Protein AF-A0A7R9MW06-F1 (afdb_monomer_lite)

InterPro domains:
  IPR013783 Immunoglobulin-like fold [G3DSA:2.60.40.10] (1-71)
  IPR036179 Immunoglobulin-like domain superfamily [SSF48726] (22-69)

pLDDT: mean 76.76, std 16.1, range [34.72, 95.44]

Sequence (91 aa):
HNRDKAKHLTHEVLADRAFFNLSVRPAILTLDPILETDGAEYRCRVDFRWGRTLTSVINLSVIVPPKKLYITDSKNQQISGLIGPVEEGSD

Radius of gyration: 23.84 Å; chains: 1; bounding box: 54×39×63 Å

Secondary structure (DSSP, 8-state):
-----------TTTGGGEEEE-SSSS-EEEESS--GGG-EEEEEEE--TTSPPEEEEEEEPPP---S---EE-TT--EE-S--PPPPTT--

Foldseek 3Di:
DDPQDPPDPVDPVQPPQWDWGPVDVPTDIGGPPDDQVVQAKDWDWDDDPPDDIDIDIDGDHDDDDDPDDFDADPVRDTDDDPDPDDDPDPD

Structure (mmCIF, N/CA/C/O backbone):
data_AF-A0A7R9MW06-F1
#
_entry.id   AF-A0A7R9MW06-F1
#
loop_
_atom_site.group_PDB
_atom_site.id
_atom_site.type_symbol
_atom_site.label_atom_id
_atom_site.label_alt_id
_atom_site.label_comp_id
_atom_site.label_asym_id
_atom_site.label_entity_id
_atom_site.label_seq_id
_atom_site.pdbx_PDB_ins_code
_atom_site.Cartn_x
_atom_site.Cartn_y
_atom_site.Cartn_z
_atom_site.occupancy
_atom_site.B_iso_or_equiv
_atom_site.auth_seq_id
_atom_site.auth_comp_id
_atom_site.auth_asym_id
_atom_site.auth_atom_id
_atom_site.pdbx_PDB_model_num
ATOM 1 N N . HIS A 1 1 ? 7.059 -11.200 -26.936 1.00 35.69 1 HIS A N 1
ATOM 2 C CA . HIS A 1 1 ? 7.575 -11.576 -25.602 1.00 35.69 1 HIS A CA 1
ATOM 3 C C . HIS A 1 1 ? 6.916 -10.653 -24.584 1.00 35.69 1 HIS A C 1
ATOM 5 O O . HIS A 1 1 ? 7.310 -9.501 -24.466 1.00 35.69 1 HIS A O 1
ATOM 11 N N . ASN A 1 2 ? 5.809 -11.108 -23.996 1.00 34.72 2 ASN A N 1
ATOM 12 C CA . ASN A 1 2 ? 4.898 -10.282 -23.209 1.00 34.72 2 ASN A CA 1
ATOM 13 C C . ASN A 1 2 ? 5.464 -10.107 -21.785 1.00 34.72 2 ASN A C 1
ATOM 15 O O . ASN A 1 2 ? 5.454 -11.055 -21.003 1.00 34.72 2 ASN A O 1
ATOM 19 N N . ARG A 1 3 ? 6.041 -8.933 -21.491 1.00 44.56 3 ARG A N 1
ATOM 20 C CA . ARG A 1 3 ? 6.678 -8.606 -20.198 1.00 44.56 3 ARG A CA 1
ATOM 21 C C . ARG A 1 3 ? 5.659 -8.125 -19.152 1.00 44.56 3 ARG A C 1
ATOM 23 O O . ARG A 1 3 ? 6.059 -7.783 -18.045 1.00 44.56 3 ARG A O 1
ATOM 30 N N . ASP A 1 4 ? 4.364 -8.143 -19.475 1.00 47.94 4 ASP A N 1
ATOM 31 C CA . ASP A 1 4 ? 3.307 -7.480 -18.696 1.00 47.94 4 ASP A CA 1
ATOM 32 C C . ASP A 1 4 ? 2.822 -8.281 -17.475 1.00 47.94 4 ASP A C 1
ATOM 34 O O . ASP A 1 4 ? 1.837 -7.920 -16.838 1.00 47.94 4 ASP A O 1
ATOM 38 N N . LYS A 1 5 ? 3.498 -9.379 -17.115 1.00 46.28 5 LYS A N 1
ATOM 39 C CA . LYS A 1 5 ? 3.163 -10.185 -15.931 1.00 46.28 5 LYS A CA 1
ATOM 40 C C . LYS A 1 5 ? 4.414 -10.517 -15.128 1.00 46.28 5 LYS A C 1
ATOM 42 O O . LYS A 1 5 ? 4.908 -11.643 -15.155 1.00 46.28 5 LYS A O 1
ATOM 47 N N . ALA A 1 6 ? 4.926 -9.540 -14.387 1.00 49.44 6 ALA A N 1
ATOM 48 C CA . ALA A 1 6 ? 5.876 -9.819 -13.316 1.00 49.44 6 ALA A CA 1
ATOM 49 C C . ALA A 1 6 ? 5.124 -10.472 -12.141 1.00 49.44 6 ALA A C 1
ATOM 51 O O . ALA A 1 6 ? 4.554 -9.792 -11.294 1.00 49.44 6 ALA A O 1
ATOM 52 N N . LYS A 1 7 ? 5.095 -11.810 -12.103 1.00 53.47 7 LYS A N 1
ATOM 53 C CA . LYS A 1 7 ? 4.649 -12.587 -10.936 1.00 53.47 7 LYS A CA 1
ATOM 54 C C . LYS A 1 7 ? 5.833 -12.802 -9.997 1.00 53.47 7 LYS A C 1
ATOM 56 O O . LYS A 1 7 ? 6.523 -13.815 -10.068 1.00 53.47 7 LYS A O 1
ATOM 61 N N . HIS A 1 8 ? 6.067 -11.837 -9.120 1.00 54.28 8 HIS A N 1
ATOM 62 C CA . HIS A 1 8 ? 6.857 -12.077 -7.915 1.00 54.28 8 HIS A CA 1
ATOM 63 C C . HIS A 1 8 ? 6.330 -11.227 -6.753 1.00 54.28 8 HIS A C 1
ATOM 65 O O . HIS A 1 8 ? 7.054 -10.449 -6.147 1.00 54.28 8 HIS A O 1
ATOM 71 N N . LEU A 1 9 ? 5.030 -11.355 -6.465 1.00 56.03 9 LEU A N 1
ATOM 72 C CA . LEU A 1 9 ? 4.487 -10.986 -5.159 1.00 56.03 9 LEU A CA 1
ATOM 73 C C . LEU A 1 9 ? 4.695 -12.188 -4.237 1.00 56.03 9 LEU A C 1
ATOM 75 O O . LEU A 1 9 ? 3.865 -13.085 -4.167 1.00 56.03 9 LEU A O 1
ATOM 79 N N . THR A 1 10 ? 5.852 -12.248 -3.587 1.00 53.81 10 THR A N 1
ATOM 80 C CA . THR A 1 10 ? 6.237 -13.341 -2.679 1.00 53.81 10 THR A CA 1
ATOM 81 C C . THR A 1 10 ? 5.652 -13.206 -1.277 1.00 53.81 10 THR A C 1
ATOM 83 O O . THR A 1 10 ? 6.169 -13.809 -0.343 1.00 53.81 10 THR A O 1
ATOM 86 N N . HIS A 1 11 ? 4.577 -12.438 -1.102 1.00 57.75 11 HIS A N 1
ATOM 87 C CA . HIS A 1 11 ? 3.924 -12.334 0.195 1.00 57.75 11 HIS A CA 1
ATOM 88 C C . HIS A 1 11 ? 2.557 -13.005 0.150 1.00 57.75 11 HIS A C 1
ATOM 90 O O . HIS A 1 11 ? 1.615 -12.485 -0.445 1.00 57.75 11 HIS A O 1
ATOM 96 N N . GLU A 1 12 ? 2.449 -14.126 0.860 1.00 61.66 12 GLU A N 1
ATOM 97 C CA . GLU A 1 12 ? 1.194 -14.817 1.191 1.00 61.66 12 GLU A CA 1
ATOM 98 C C . GLU A 1 12 ? 0.150 -13.843 1.785 1.00 61.66 12 GLU A C 1
ATOM 100 O O . GLU A 1 12 ? -1.050 -14.021 1.628 1.00 61.66 12 GLU A O 1
ATOM 105 N N . VAL A 1 13 ? 0.623 -12.739 2.380 1.00 63.62 13 VAL A N 1
ATOM 106 C CA . VAL A 1 13 ? -0.188 -11.647 2.949 1.00 63.62 13 VAL A CA 1
ATOM 107 C C . VAL A 1 13 ? -0.918 -10.810 1.891 1.00 63.62 13 VAL A C 1
ATOM 109 O O . VAL A 1 13 ? -2.015 -10.330 2.166 1.00 63.62 13 VAL A O 1
ATOM 112 N N . LEU A 1 14 ? -0.344 -10.605 0.699 1.00 73.38 14 LEU A N 1
ATOM 113 C CA . LEU A 1 14 ? -0.915 -9.730 -0.341 1.00 73.38 14 LEU A CA 1
ATOM 114 C C . LEU A 1 14 ? -1.686 -10.495 -1.432 1.00 73.38 14 LEU A C 1
ATOM 116 O O . LEU A 1 14 ? -2.397 -9.851 -2.196 1.00 73.38 14 LEU A O 1
ATOM 120 N N . ALA A 1 15 ? -1.569 -11.831 -1.457 1.00 72.19 15 ALA A N 1
ATOM 121 C CA . ALA A 1 15 ? -2.338 -12.817 -2.235 1.00 72.19 15 ALA A CA 1
ATOM 122 C C . ALA A 1 15 ? -3.128 -12.269 -3.452 1.00 72.19 15 ALA A C 1
ATOM 124 O O . ALA A 1 15 ? -2.551 -11.648 -4.344 1.00 72.19 15 ALA A O 1
ATOM 125 N N . ASP A 1 16 ? -4.440 -12.525 -3.506 1.00 83.62 16 ASP A N 1
ATOM 126 C CA . ASP A 1 16 ? -5.311 -12.237 -4.659 1.00 83.62 16 ASP A CA 1
ATOM 127 C C . ASP A 1 16 ? -5.831 -10.790 -4.706 1.00 83.62 16 ASP A C 1
ATOM 129 O O . ASP A 1 16 ? -6.542 -10.409 -5.632 1.00 83.62 16 ASP A O 1
ATOM 133 N N . ARG A 1 17 ? -5.478 -9.979 -3.707 1.00 89.38 17 ARG A N 1
ATOM 134 C CA . ARG A 1 17 ? -5.924 -8.585 -3.549 1.00 89.38 17 ARG A CA 1
ATOM 135 C C . ARG A 1 17 ? -4.925 -7.563 -4.081 1.00 89.38 17 ARG A C 1
ATOM 137 O O . ARG A 1 17 ? -5.226 -6.374 -4.115 1.00 89.38 17 ARG A O 1
ATOM 144 N N . ALA A 1 18 ? -3.730 -8.003 -4.471 1.00 88.56 18 ALA A N 1
ATOM 145 C CA . ALA A 1 18 ? -2.683 -7.141 -4.992 1.00 88.56 18 ALA A CA 1
ATOM 146 C C . ALA A 1 18 ? -2.529 -7.280 -6.510 1.00 88.56 18 ALA A C 1
ATOM 148 O O . ALA A 1 18 ? -2.226 -8.352 -7.038 1.00 88.56 18 ALA A O 1
ATOM 149 N N . PHE A 1 19 ? -2.653 -6.159 -7.215 1.00 86.94 19 PHE A N 1
ATOM 150 C CA . PHE A 1 19 ? -2.543 -6.081 -8.668 1.00 86.94 19 PHE A CA 1
ATOM 151 C C . PHE A 1 19 ? -1.427 -5.121 -9.056 1.00 86.94 19 PHE A C 1
ATOM 153 O O . PHE A 1 19 ? -1.413 -3.966 -8.633 1.00 86.94 19 PHE A O 1
ATOM 160 N N . PHE A 1 20 ? -0.489 -5.585 -9.882 1.00 85.06 20 PHE A N 1
ATOM 161 C CA . PHE A 1 20 ? 0.620 -4.762 -10.356 1.00 85.06 20 PHE A CA 1
ATOM 162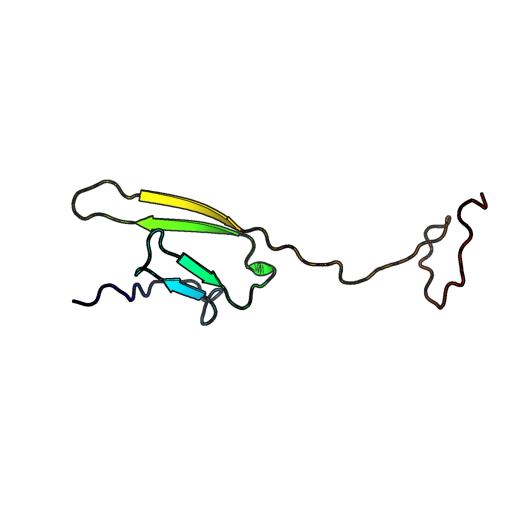 C C . PHE A 1 20 ? 0.482 -4.468 -11.850 1.00 85.06 20 PHE A C 1
ATOM 164 O O . PHE A 1 20 ? 0.515 -5.380 -12.676 1.00 85.06 20 PHE A O 1
ATOM 171 N N . ASN A 1 21 ? 0.330 -3.189 -12.196 1.00 85.62 21 ASN A N 1
ATOM 172 C CA . ASN A 1 21 ? 0.208 -2.713 -13.568 1.00 85.62 21 ASN A CA 1
ATOM 173 C C . ASN A 1 21 ? 1.531 -2.094 -14.041 1.00 85.62 21 ASN A C 1
ATOM 175 O O . AS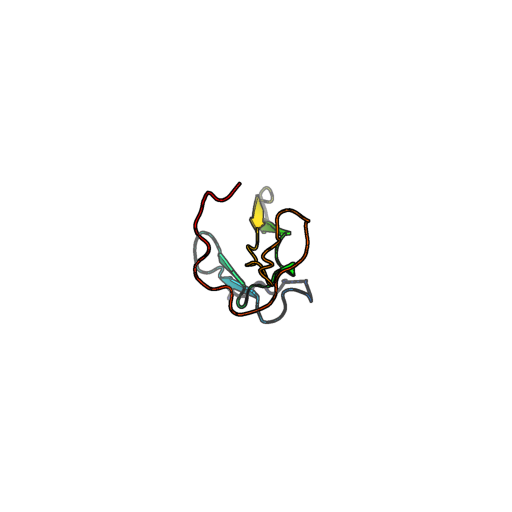N A 1 21 ? 1.916 -0.999 -13.626 1.00 85.62 21 ASN A O 1
ATOM 179 N N . LEU A 1 22 ? 2.205 -2.811 -14.942 1.00 83.69 22 LEU A N 1
ATOM 180 C CA . LEU A 1 22 ? 3.461 -2.406 -15.580 1.00 83.69 22 LEU A CA 1
ATOM 181 C C . LEU A 1 22 ? 3.268 -1.660 -16.908 1.00 83.69 22 LEU A C 1
ATOM 183 O O . LEU A 1 22 ? 4.234 -1.119 -17.447 1.00 83.69 22 LEU A O 1
ATOM 187 N N . SER A 1 23 ? 2.049 -1.636 -17.450 1.00 85.38 23 SER A N 1
ATOM 188 C CA . SER A 1 23 ? 1.743 -1.021 -18.748 1.00 85.38 23 SER A CA 1
ATOM 189 C C . SER A 1 23 ? 1.659 0.509 -18.676 1.00 85.38 23 SER A C 1
ATOM 191 O O . SER A 1 23 ? 1.640 1.176 -19.708 1.00 85.38 23 SER A O 1
ATOM 193 N N . VAL A 1 24 ? 1.633 1.072 -17.466 1.00 83.19 24 VAL A N 1
ATOM 194 C CA . VAL A 1 24 ? 1.570 2.513 -17.189 1.00 83.19 24 VAL A CA 1
ATOM 195 C C . VAL A 1 24 ? 2.883 3.024 -16.586 1.00 83.19 24 VAL A C 1
ATOM 197 O O . VAL A 1 24 ? 3.658 2.263 -16.006 1.00 83.19 24 VAL A O 1
ATOM 200 N N . ARG A 1 25 ? 3.165 4.326 -16.750 1.00 82.94 25 ARG A N 1
ATOM 201 C CA . ARG A 1 25 ? 4.326 5.002 -16.147 1.00 82.94 25 ARG A CA 1
ATOM 202 C C . ARG A 1 25 ? 3.851 6.181 -15.284 1.00 82.94 25 ARG A C 1
ATOM 204 O O . ARG A 1 25 ? 3.264 7.101 -15.851 1.00 82.94 25 ARG A O 1
ATOM 211 N N . PRO A 1 26 ? 4.130 6.189 -13.966 1.00 83.50 26 PRO A N 1
ATOM 212 C CA . PRO A 1 26 ? 4.845 5.152 -13.207 1.00 83.50 26 PRO A CA 1
ATOM 213 C C . PRO A 1 26 ? 4.047 3.839 -13.115 1.00 83.50 26 PRO A C 1
ATOM 215 O O . PRO A 1 26 ? 2.834 3.847 -13.294 1.00 83.50 26 PRO A O 1
ATOM 218 N N . ALA A 1 27 ? 4.730 2.719 -12.853 1.00 84.69 27 ALA A N 1
ATOM 219 C CA . ALA A 1 27 ? 4.062 1.444 -12.581 1.00 84.69 27 ALA A CA 1
ATOM 220 C C . ALA A 1 27 ? 3.224 1.548 -11.296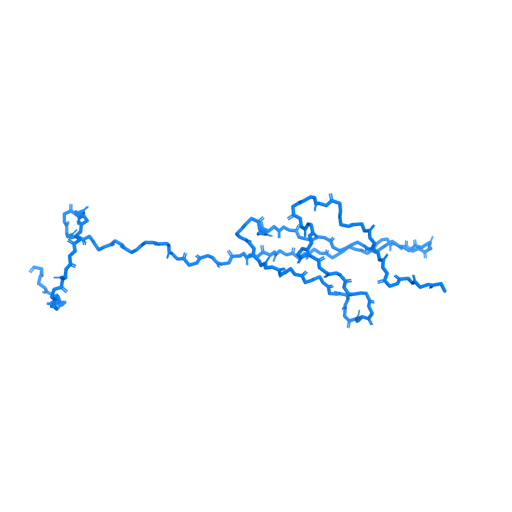 1.00 84.69 27 ALA A C 1
ATOM 222 O O . ALA A 1 27 ? 3.633 2.226 -10.351 1.00 84.69 27 ALA A O 1
ATOM 223 N N . ILE A 1 28 ? 2.073 0.875 -11.262 1.00 87.00 28 ILE A N 1
ATOM 224 C CA . ILE A 1 28 ? 1.087 1.016 -10.181 1.00 87.00 28 ILE A CA 1
ATOM 225 C C . ILE A 1 28 ? 0.897 -0.318 -9.461 1.00 87.00 28 ILE A C 1
ATOM 227 O O . ILE A 1 28 ? 0.667 -1.340 -10.105 1.00 87.00 28 ILE A O 1
ATOM 231 N N . LEU A 1 29 ? 0.955 -0.289 -8.127 1.00 88.56 29 LEU A N 1
ATOM 232 C CA . LEU A 1 29 ? 0.491 -1.363 -7.250 1.00 88.56 29 LEU A CA 1
ATOM 233 C C . LEU A 1 29 ? -0.863 -0.962 -6.660 1.00 88.56 29 LEU A C 1
ATOM 235 O O . LEU A 1 29 ? -0.963 0.067 -5.995 1.00 88.56 29 LEU A O 1
ATOM 239 N N . THR A 1 30 ? -1.881 -1.779 -6.891 1.00 90.00 30 THR A N 1
ATOM 240 C CA . THR A 1 30 ? -3.225 -1.612 -6.333 1.00 90.00 30 THR A CA 1
ATOM 241 C C . THR A 1 30 ? -3.484 -2.717 -5.317 1.00 90.00 30 THR A C 1
ATOM 243 O O . THR A 1 30 ? -3.238 -3.882 -5.620 1.00 90.00 30 THR A O 1
ATOM 246 N N . LEU A 1 31 ? -3.978 -2.346 -4.133 1.00 91.44 31 LEU A N 1
ATOM 247 C CA . LEU A 1 31 ? -4.448 -3.264 -3.095 1.00 91.44 31 LEU A CA 1
ATOM 248 C C . LEU A 1 31 ? -5.958 -3.082 -2.932 1.00 91.44 31 LEU A C 1
ATOM 250 O O . LEU A 1 31 ? -6.396 -1.981 -2.600 1.00 91.44 31 LEU A O 1
ATOM 254 N N . ASP A 1 32 ? -6.734 -4.133 -3.177 1.00 90.81 32 ASP A N 1
ATOM 255 C CA . ASP A 1 32 ? -8.191 -4.108 -3.043 1.00 90.81 32 ASP A CA 1
ATOM 256 C C . ASP A 1 32 ? -8.736 -5.482 -2.598 1.00 90.81 32 ASP A C 1
ATOM 258 O O . ASP A 1 32 ? -8.600 -6.456 -3.346 1.00 90.81 32 ASP A O 1
ATOM 262 N N . PRO A 1 33 ? -9.328 -5.603 -1.391 1.00 92.06 33 PRO A N 1
ATOM 263 C CA . PRO A 1 33 ? -9.510 -4.552 -0.383 1.00 92.06 33 PRO A CA 1
ATOM 264 C C . PRO A 1 33 ? -8.225 -4.230 0.404 1.00 92.06 33 PRO A C 1
ATOM 266 O O . PRO A 1 33 ? -7.321 -5.064 0.536 1.00 92.06 33 PRO A O 1
ATOM 269 N N . ILE A 1 34 ? -8.184 -3.022 0.982 1.00 91.62 34 ILE A N 1
ATOM 270 C CA . ILE A 1 34 ? -7.158 -2.596 1.947 1.00 91.62 34 ILE A CA 1
ATOM 271 C C . ILE A 1 34 ? -7.489 -3.103 3.361 1.00 91.62 34 ILE A C 1
ATOM 273 O O . ILE A 1 34 ? -8.638 -3.047 3.802 1.00 91.62 34 ILE A O 1
ATOM 277 N N . LEU A 1 35 ? -6.476 -3.579 4.083 1.00 91.75 35 LEU A N 1
ATOM 278 C CA . LEU A 1 35 ? -6.552 -4.082 5.455 1.00 91.75 35 LEU A CA 1
ATOM 279 C C . LEU A 1 35 ? -5.667 -3.246 6.388 1.00 91.75 35 LEU A C 1
ATOM 281 O O . LEU A 1 35 ? -4.642 -2.716 5.976 1.00 91.75 35 LEU A O 1
ATOM 285 N N . GLU A 1 36 ? -6.015 -3.184 7.677 1.00 91.62 36 GLU A N 1
ATOM 286 C CA . GLU A 1 36 ? -5.202 -2.516 8.715 1.00 91.62 36 GLU A CA 1
ATOM 287 C C . GLU A 1 36 ? -3.749 -3.029 8.735 1.00 91.62 36 GLU A C 1
ATOM 289 O O . GLU A 1 36 ? -2.807 -2.257 8.896 1.00 91.62 36 GLU A O 1
ATOM 294 N N . THR A 1 37 ? -3.562 -4.326 8.479 1.00 90.44 37 THR A N 1
ATOM 295 C CA . THR A 1 37 ? -2.254 -4.995 8.429 1.00 90.44 37 THR A CA 1
ATOM 296 C C . THR A 1 37 ? -1.402 -4.630 7.212 1.00 90.44 37 THR A C 1
ATOM 298 O O . THR A 1 37 ? -0.256 -5.062 7.134 1.00 90.44 37 THR A O 1
ATOM 301 N N . ASP A 1 38 ? -1.936 -3.869 6.255 1.00 91.44 38 ASP A N 1
ATOM 302 C CA . ASP A 1 38 ? -1.190 -3.446 5.062 1.00 91.44 38 ASP A CA 1
ATOM 303 C C . ASP A 1 38 ? -0.294 -2.244 5.312 1.00 91.44 38 ASP A C 1
ATOM 305 O O . ASP A 1 38 ? 0.532 -1.922 4.453 1.00 91.44 38 ASP A O 1
ATOM 309 N N . GLY A 1 39 ? -0.474 -1.580 6.459 1.00 93.50 39 GLY A N 1
ATOM 310 C CA . GLY A 1 39 ? 0.336 -0.450 6.877 1.00 93.50 39 GLY A CA 1
ATOM 311 C C . GLY A 1 39 ? 1.798 -0.858 7.018 1.00 93.50 39 GLY A C 1
ATOM 312 O O . GLY A 1 39 ? 2.171 -1.533 7.977 1.00 93.50 39 GLY A O 1
ATOM 313 N N . ALA A 1 40 ? 2.618 -0.483 6.040 1.00 91.94 40 ALA A N 1
ATOM 314 C CA . ALA A 1 40 ? 3.999 -0.928 5.925 1.00 91.94 40 ALA A CA 1
ATOM 315 C C . ALA A 1 40 ? 4.797 -0.065 4.940 1.00 91.94 40 ALA A C 1
ATOM 317 O O . ALA A 1 40 ? 4.266 0.764 4.197 1.00 91.94 40 ALA A O 1
ATOM 318 N N . GLU A 1 41 ? 6.102 -0.310 4.897 1.00 93.88 41 GLU A N 1
ATOM 319 C CA . GLU A 1 41 ? 6.992 0.243 3.886 1.00 93.88 41 GLU A CA 1
ATOM 320 C C . GLU A 1 41 ? 7.057 -0.681 2.656 1.00 93.88 41 GLU A C 1
ATOM 322 O O . GLU A 1 41 ? 7.457 -1.841 2.736 1.00 93.88 41 GLU A O 1
ATOM 327 N N . TYR A 1 42 ? 6.702 -0.143 1.493 1.00 90.31 42 TYR A N 1
ATOM 328 C CA . TYR A 1 42 ? 6.722 -0.820 0.203 1.00 90.31 42 TYR A CA 1
ATOM 329 C C . TYR A 1 42 ? 7.948 -0.394 -0.598 1.00 90.31 42 TYR A C 1
ATOM 331 O O . TYR A 1 42 ? 8.262 0.792 -0.710 1.00 90.31 42 TYR A O 1
ATOM 339 N N . ARG A 1 43 ? 8.634 -1.366 -1.210 1.00 89.12 43 ARG A N 1
ATOM 340 C CA . ARG A 1 43 ? 9.820 -1.120 -2.038 1.00 89.12 43 ARG A CA 1
ATOM 341 C C . ARG A 1 43 ? 9.590 -1.599 -3.463 1.00 89.12 43 ARG A C 1
ATOM 343 O O . ARG A 1 43 ? 9.420 -2.789 -3.705 1.00 89.12 43 ARG A O 1
ATOM 350 N N . CYS A 1 44 ? 9.635 -0.672 -4.413 1.00 86.56 44 CYS A N 1
ATOM 351 C CA . CYS A 1 44 ? 9.675 -0.989 -5.835 1.00 86.56 44 CYS A CA 1
ATOM 352 C C . CYS A 1 44 ? 11.137 -1.075 -6.278 1.00 86.56 44 CYS A C 1
ATOM 354 O O . CYS A 1 44 ? 11.893 -0.118 -6.104 1.00 86.56 44 CYS A O 1
ATOM 356 N N . ARG A 1 45 ? 11.538 -2.224 -6.826 1.00 88.38 45 ARG A N 1
ATOM 357 C CA . ARG A 1 45 ? 12.901 -2.497 -7.290 1.00 88.38 45 ARG A CA 1
ATOM 358 C C . ARG A 1 45 ? 12.891 -2.767 -8.791 1.00 88.38 45 ARG A C 1
ATOM 360 O O . ARG A 1 45 ? 12.150 -3.627 -9.258 1.00 88.38 45 ARG A O 1
ATOM 367 N N . VAL A 1 46 ? 13.746 -2.065 -9.530 1.00 85.69 46 VAL A N 1
ATOM 368 C CA . VAL A 1 46 ? 13.949 -2.267 -10.970 1.00 85.69 46 VAL A CA 1
ATOM 369 C C . VAL A 1 46 ? 15.412 -2.597 -11.227 1.00 85.69 46 VAL A C 1
ATOM 371 O O . VAL A 1 46 ? 16.293 -1.762 -11.015 1.00 85.69 46 VAL A O 1
ATOM 374 N N . ASP A 1 47 ? 15.664 -3.813 -11.704 1.00 87.31 47 ASP A N 1
ATOM 375 C CA . ASP A 1 47 ? 16.997 -4.291 -12.064 1.00 87.31 47 ASP A CA 1
ATOM 376 C C . ASP A 1 47 ? 17.238 -4.153 -13.575 1.00 87.31 47 ASP A C 1
ATOM 378 O O . ASP A 1 47 ? 16.424 -4.571 -14.402 1.00 87.31 47 ASP A O 1
ATOM 382 N N . PHE A 1 48 ? 18.382 -3.572 -13.943 1.00 85.12 48 PHE A N 1
ATOM 383 C CA . PHE A 1 48 ? 18.799 -3.386 -15.332 1.00 85.12 48 PHE A CA 1
ATOM 384 C C . PHE A 1 48 ? 19.949 -4.332 -15.663 1.00 85.12 48 PHE A C 1
ATOM 386 O O . PHE A 1 48 ? 20.849 -4.533 -14.855 1.00 85.12 48 PHE A O 1
ATOM 393 N N . ARG A 1 49 ? 19.966 -4.874 -16.888 1.00 89.38 49 ARG A N 1
ATOM 394 C CA . ARG A 1 49 ? 21.054 -5.758 -17.344 1.00 89.38 49 ARG A CA 1
ATOM 395 C C . ARG A 1 49 ? 22.418 -5.056 -17.336 1.00 89.38 49 ARG A C 1
ATOM 397 O O . ARG A 1 49 ? 23.419 -5.675 -17.002 1.00 89.38 49 ARG A O 1
ATOM 404 N N . TRP A 1 50 ? 22.437 -3.779 -17.717 1.00 90.38 50 TRP A N 1
ATOM 405 C CA . TRP A 1 50 ? 23.636 -2.941 -17.792 1.00 90.38 50 TRP A CA 1
ATOM 406 C C . TRP A 1 50 ? 23.346 -1.567 -17.184 1.00 90.38 50 TRP A C 1
ATOM 408 O O . TRP A 1 50 ? 23.263 -0.561 -17.882 1.00 90.38 50 TRP A O 1
ATOM 418 N N . GLY A 1 51 ? 23.103 -1.532 -15.878 1.00 91.44 51 GLY A N 1
ATOM 419 C CA . GLY A 1 51 ? 22.827 -0.297 -15.153 1.00 91.44 51 GLY A CA 1
ATOM 420 C C . GLY A 1 51 ? 22.637 -0.551 -13.666 1.00 91.44 51 GLY A C 1
ATOM 421 O O . GLY A 1 51 ? 22.511 -1.695 -13.234 1.00 91.44 51 GLY A O 1
ATOM 422 N N . ARG A 1 52 ? 22.615 0.526 -12.877 1.00 92.62 52 ARG A N 1
ATOM 423 C CA . ARG A 1 52 ? 22.323 0.426 -11.443 1.00 92.62 52 ARG A CA 1
ATOM 424 C C . ARG A 1 52 ? 20.869 0.013 -11.215 1.00 92.62 52 ARG A C 1
ATOM 426 O O . ARG A 1 52 ? 19.982 0.485 -11.926 1.00 92.62 52 ARG A O 1
ATOM 433 N N . THR A 1 53 ? 20.626 -0.792 -10.186 1.00 92.25 53 THR A N 1
ATOM 434 C CA . THR A 1 53 ? 19.277 -1.026 -9.661 1.00 92.25 53 THR A CA 1
ATOM 435 C C . THR A 1 53 ? 18.672 0.298 -9.205 1.00 92.25 53 THR A C 1
ATOM 437 O O . THR A 1 53 ? 19.330 1.093 -8.528 1.00 92.25 53 THR A O 1
ATOM 440 N N . LEU A 1 54 ? 17.417 0.538 -9.573 1.00 90.00 54 LEU A N 1
ATOM 441 C CA . LEU A 1 54 ? 16.636 1.651 -9.047 1.00 90.00 54 LEU A CA 1
ATOM 442 C C . LEU A 1 54 ? 15.686 1.125 -7.976 1.00 90.00 54 LEU A C 1
ATOM 444 O O . LEU A 1 54 ? 14.992 0.133 -8.197 1.00 90.00 54 LEU A O 1
ATOM 448 N N . THR A 1 55 ? 15.654 1.810 -6.836 1.00 90.94 55 THR A N 1
ATOM 449 C CA . THR A 1 55 ? 14.781 1.474 -5.711 1.00 90.94 55 THR A CA 1
ATOM 450 C C . THR A 1 55 ? 13.956 2.694 -5.338 1.00 90.94 55 THR A C 1
ATOM 452 O O . THR A 1 55 ? 14.503 3.773 -5.118 1.00 90.94 55 THR A O 1
ATOM 455 N N . SER A 1 56 ? 12.646 2.513 -5.234 1.00 89.06 56 SER A N 1
ATOM 456 C CA . SER A 1 56 ? 11.715 3.509 -4.710 1.00 89.06 56 SER A CA 1
ATOM 457 C C . SER A 1 56 ? 11.054 2.955 -3.459 1.00 89.06 56 SER A C 1
ATOM 459 O O . SER A 1 56 ? 10.656 1.792 -3.439 1.00 89.06 56 SER A O 1
ATOM 461 N N . VAL A 1 57 ? 10.963 3.779 -2.421 1.00 92.19 57 VAL A N 1
ATOM 462 C CA . VAL A 1 57 ? 10.407 3.406 -1.118 1.00 92.19 57 VAL A CA 1
ATOM 463 C C . VAL A 1 57 ? 9.162 4.248 -0.872 1.00 92.19 57 VAL A C 1
ATOM 465 O O . VAL A 1 57 ? 9.206 5.465 -1.039 1.00 92.19 57 VAL A O 1
ATOM 468 N N . ILE A 1 58 ? 8.059 3.599 -0.515 1.00 91.31 58 ILE A N 1
ATOM 469 C CA . ILE A 1 58 ? 6.757 4.214 -0.272 1.00 91.31 58 ILE A CA 1
ATOM 470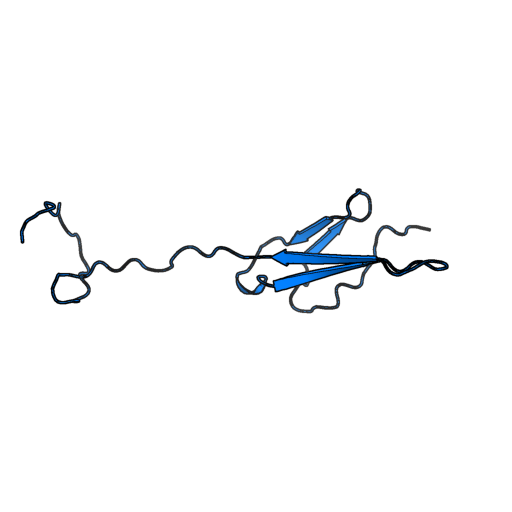 C C . ILE A 1 58 ? 6.282 3.755 1.102 1.00 91.31 58 ILE A C 1
ATOM 472 O O . ILE A 1 58 ? 6.293 2.562 1.379 1.00 91.31 58 ILE A O 1
ATOM 476 N N . ASN A 1 59 ? 5.857 4.678 1.960 1.00 95.44 59 ASN A N 1
ATOM 477 C CA . ASN A 1 59 ? 5.277 4.334 3.255 1.00 95.44 59 ASN A CA 1
ATOM 478 C C . ASN A 1 59 ? 3.747 4.393 3.157 1.00 95.44 59 ASN A C 1
ATOM 480 O O . ASN A 1 59 ? 3.199 5.443 2.818 1.00 95.44 59 ASN A O 1
ATOM 484 N N . LEU A 1 60 ? 3.077 3.265 3.394 1.00 93.69 60 LEU A N 1
ATOM 485 C CA . LEU A 1 60 ? 1.624 3.156 3.368 1.00 93.69 60 LEU A CA 1
ATOM 486 C C . LEU A 1 60 ? 1.089 3.217 4.798 1.00 93.69 60 LEU A C 1
ATOM 488 O O . LEU A 1 60 ? 1.321 2.305 5.586 1.00 93.69 60 LEU A O 1
ATOM 492 N N . SER A 1 61 ? 0.326 4.263 5.108 1.00 95.06 61 SER A N 1
ATOM 493 C CA . SER A 1 61 ? -0.403 4.386 6.372 1.00 95.06 61 SER A CA 1
ATOM 494 C C . SER A 1 61 ? -1.880 4.079 6.148 1.00 95.06 61 SER A C 1
ATOM 496 O O . SER A 1 61 ? -2.530 4.740 5.338 1.00 95.06 61 SER A O 1
ATOM 498 N N . VAL A 1 62 ? -2.421 3.104 6.881 1.00 94.50 62 VAL A N 1
ATOM 499 C CA . VAL A 1 62 ? -3.846 2.751 6.827 1.00 94.50 62 VAL A CA 1
ATOM 500 C C . VAL A 1 62 ? -4.573 3.431 7.981 1.00 94.50 62 VAL A C 1
ATOM 502 O O . VAL A 1 62 ? -4.247 3.218 9.146 1.00 94.50 62 VAL A O 1
ATOM 505 N N . ILE A 1 63 ? -5.554 4.272 7.658 1.00 93.12 63 ILE A N 1
ATOM 506 C CA . ILE A 1 63 ? -6.362 4.980 8.653 1.00 93.12 63 ILE A CA 1
ATOM 507 C C . ILE A 1 63 ? -7.570 4.109 8.996 1.00 93.12 63 ILE A C 1
ATOM 509 O O . ILE A 1 63 ? -8.412 3.847 8.138 1.00 93.12 63 ILE A O 1
ATOM 513 N N . VAL A 1 64 ? -7.661 3.683 10.257 1.00 90.81 64 VAL A N 1
ATOM 514 C CA . VAL A 1 64 ? -8.776 2.875 10.765 1.00 90.81 64 VAL A CA 1
ATOM 515 C C . VAL A 1 64 ? -9.676 3.745 11.648 1.00 90.81 64 VAL A C 1
ATOM 517 O O . VAL A 1 64 ? -9.194 4.301 12.637 1.00 90.81 64 VAL A O 1
ATOM 520 N N . PRO A 1 65 ? -10.976 3.878 11.328 1.00 88.06 65 PRO A N 1
ATOM 521 C CA . PRO A 1 65 ? -11.912 4.613 12.170 1.00 88.06 65 PRO A CA 1
ATOM 522 C C . PRO A 1 65 ? -12.051 4.003 13.579 1.00 88.06 65 PRO A C 1
ATOM 524 O O . PRO A 1 65 ? -11.938 2.782 13.739 1.00 88.06 65 PRO A O 1
ATOM 527 N N . PRO A 1 66 ? -12.354 4.812 14.612 1.00 83.88 66 PRO A N 1
ATOM 528 C CA . PRO A 1 66 ? -12.591 4.313 15.963 1.00 83.88 66 PRO A CA 1
ATOM 529 C C . PRO A 1 66 ? -13.742 3.300 16.006 1.00 83.88 66 PRO A C 1
ATOM 531 O O . PRO A 1 66 ? -14.827 3.554 15.489 1.00 83.88 66 PRO A O 1
ATOM 534 N N . LYS A 1 67 ? -13.526 2.153 16.665 1.00 78.69 67 LYS A N 1
ATOM 535 C CA . LYS A 1 67 ? -14.522 1.066 16.723 1.00 78.69 67 LYS A CA 1
ATOM 536 C C . LYS A 1 67 ? -15.646 1.316 17.735 1.00 78.69 67 LYS A C 1
ATOM 538 O O . LYS A 1 67 ? -16.726 0.756 17.577 1.00 78.69 67 LYS A O 1
ATOM 543 N N . LYS A 1 68 ? -15.394 2.087 18.801 1.00 75.06 68 LYS A N 1
ATOM 544 C CA . LYS A 1 68 ? -16.356 2.344 19.886 1.00 75.06 68 LYS A CA 1
ATOM 545 C C . LYS A 1 68 ? -16.150 3.743 20.460 1.00 75.06 68 LYS A C 1
ATOM 547 O O . LYS A 1 68 ? -15.018 4.120 20.750 1.00 75.06 68 LYS A O 1
ATOM 552 N N . LEU A 1 69 ? -17.246 4.479 20.623 1.00 69.12 69 LEU A N 1
ATOM 553 C CA . LEU A 1 69 ? -17.289 5.756 21.329 1.00 69.12 69 LEU A CA 1
ATOM 554 C C . LEU A 1 69 ? -17.774 5.494 22.756 1.00 69.12 69 LEU A C 1
ATOM 556 O O . LEU A 1 69 ? -18.780 4.810 22.947 1.00 69.12 69 LEU A O 1
ATOM 560 N N . TYR A 1 70 ? -17.061 6.029 23.742 1.00 70.56 70 TYR A N 1
ATOM 561 C CA . TYR A 1 70 ? -17.449 5.968 25.146 1.00 70.56 70 TYR A CA 1
ATOM 562 C C . TYR A 1 70 ? -17.555 7.393 25.673 1.00 70.56 70 TYR A C 1
ATOM 564 O O . TYR A 1 70 ? -16.595 8.153 25.577 1.00 70.56 70 TYR A O 1
ATOM 572 N N . ILE A 1 71 ? -18.722 7.750 26.202 1.00 71.25 71 ILE A N 1
ATOM 573 C CA . ILE A 1 71 ? -18.919 9.015 26.909 1.00 71.25 71 ILE A CA 1
ATOM 574 C C . ILE A 1 71 ? -18.620 8.745 28.381 1.00 71.25 71 ILE A C 1
ATOM 576 O O . ILE A 1 71 ? -19.136 7.780 28.948 1.00 71.25 71 ILE A O 1
ATOM 580 N N . THR A 1 72 ? -17.766 9.564 28.985 1.00 75.31 72 THR A N 1
ATOM 581 C CA . THR A 1 72 ? -17.401 9.467 30.402 1.00 75.31 72 THR A CA 1
ATOM 582 C C . THR A 1 72 ? -17.868 10.703 31.159 1.00 75.31 72 THR A C 1
ATOM 584 O O . THR A 1 72 ? -17.684 11.814 30.673 1.00 75.31 72 THR A O 1
ATOM 587 N N . ASP A 1 73 ? -18.442 10.509 32.348 1.00 71.19 73 ASP A N 1
ATOM 588 C CA . ASP A 1 73 ? -18.747 11.594 33.299 1.00 71.19 73 ASP A CA 1
ATOM 589 C C . ASP A 1 73 ? -17.451 12.145 33.943 1.00 71.19 73 ASP A C 1
ATOM 591 O O . ASP A 1 73 ? -16.401 11.504 33.886 1.00 71.19 73 ASP A O 1
ATOM 595 N N . SER A 1 74 ? -17.539 13.279 34.638 1.00 75.62 74 SER A N 1
ATOM 596 C CA . SER A 1 74 ? -16.538 13.903 35.525 1.00 75.62 74 SER A CA 1
ATOM 597 C C . SER A 1 74 ? -15.833 12.934 36.492 1.00 75.62 74 SER A C 1
ATOM 599 O O . SER A 1 74 ? -14.704 13.172 36.919 1.00 75.62 74 SER A O 1
ATOM 601 N N . LYS A 1 75 ? -16.471 11.803 36.819 1.00 77.06 75 LYS A N 1
ATOM 602 C CA . LYS A 1 75 ? -15.931 10.723 37.666 1.00 77.06 75 LYS A CA 1
ATOM 603 C C . LYS A 1 75 ? -15.286 9.577 36.876 1.00 77.06 75 LYS A C 1
ATOM 605 O O . LYS A 1 75 ? -15.040 8.511 37.438 1.00 77.06 75 LYS A O 1
ATOM 610 N N . ASN A 1 76 ? -15.036 9.775 35.582 1.00 66.69 76 ASN A N 1
ATOM 611 C CA . ASN A 1 76 ? -14.453 8.802 34.657 1.00 66.69 76 ASN A CA 1
ATOM 612 C C . ASN A 1 76 ? -15.282 7.507 34.497 1.00 66.69 76 ASN A C 1
ATOM 614 O O . ASN A 1 76 ? -14.754 6.451 34.150 1.00 66.69 76 ASN A O 1
ATOM 618 N N . GLN A 1 77 ? -16.589 7.575 34.773 1.00 72.81 77 GLN A N 1
ATOM 619 C CA . GLN A 1 77 ? -17.511 6.447 34.631 1.00 72.81 77 GLN A CA 1
ATOM 620 C C . GLN A 1 77 ? -18.111 6.438 33.227 1.00 72.81 77 GLN A C 1
ATOM 622 O O . GLN A 1 77 ? -18.607 7.462 32.760 1.00 72.81 77 GLN A O 1
ATOM 627 N N . GLN A 1 78 ? -18.067 5.283 32.558 1.00 63.84 78 GLN A N 1
ATOM 628 C CA . GLN A 1 78 ? -18.641 5.109 31.227 1.00 63.84 78 GLN A CA 1
ATOM 629 C C . GLN A 1 78 ? -20.170 5.189 31.302 1.00 63.84 78 GLN A C 1
ATOM 631 O O . GLN A 1 78 ? -20.819 4.330 31.899 1.00 63.84 78 GLN A O 1
ATOM 636 N N . ILE A 1 79 ? -20.743 6.202 30.662 1.00 67.19 79 ILE A N 1
ATOM 637 C CA . ILE A 1 79 ? -22.185 6.396 30.566 1.00 67.19 79 ILE A CA 1
ATOM 638 C C . ILE A 1 79 ? -22.672 5.642 29.323 1.00 67.19 79 ILE A C 1
ATOM 640 O O . ILE A 1 79 ? -22.224 5.908 28.207 1.00 67.19 79 ILE A O 1
ATOM 644 N N . SER A 1 80 ? -23.577 4.678 29.495 1.00 61.97 80 SER A N 1
ATOM 645 C CA . SER A 1 80 ? -24.236 3.976 28.385 1.00 61.97 80 SER A CA 1
ATOM 646 C C . SER A 1 80 ? -25.753 4.140 28.479 1.00 61.97 80 SER A C 1
ATOM 648 O O . SER A 1 80 ? -26.348 3.695 29.459 1.00 61.97 80 SER A O 1
ATOM 650 N N . GLY A 1 81 ? -26.385 4.751 27.473 1.00 63.34 81 GLY A N 1
ATOM 651 C CA . GLY A 1 81 ? -27.837 4.969 27.418 1.00 63.34 81 GLY A CA 1
ATOM 652 C C . GLY A 1 81 ? -28.226 6.145 26.515 1.00 63.34 81 GLY A C 1
ATOM 653 O O . GLY A 1 81 ? -27.351 6.812 25.967 1.00 63.34 81 GLY A O 1
ATOM 654 N N . LEU A 1 82 ? -29.532 6.401 26.350 1.00 50.03 82 LEU A N 1
ATOM 655 C CA . LEU A 1 82 ? -30.043 7.614 25.699 1.00 50.03 82 LEU A CA 1
ATOM 656 C C . LEU A 1 82 ? -29.733 8.811 26.610 1.00 50.03 82 LEU A C 1
ATOM 658 O O . LEU A 1 82 ? -30.487 9.118 27.530 1.00 50.03 82 LEU A O 1
ATOM 662 N N . ILE A 1 83 ? -28.583 9.439 26.388 1.00 57.69 83 ILE A N 1
ATOM 663 C CA . ILE A 1 83 ? -28.196 10.670 27.069 1.00 57.69 83 ILE A CA 1
ATOM 664 C C . ILE A 1 83 ? -29.002 11.777 26.383 1.00 57.69 83 ILE A C 1
ATOM 666 O O . ILE A 1 83 ? -28.777 12.082 25.212 1.00 57.69 83 ILE A O 1
ATOM 670 N N . GLY A 1 84 ? -30.023 12.291 27.073 1.00 60.00 84 GLY A N 1
ATOM 671 C CA . GLY A 1 84 ? -30.755 13.484 26.637 1.00 60.00 84 GLY A CA 1
ATOM 672 C C . GLY A 1 84 ? -29.808 14.683 26.467 1.00 60.00 84 GLY A C 1
ATOM 673 O O . GLY A 1 84 ? -28.640 14.577 26.836 1.00 60.00 84 GLY A O 1
ATOM 674 N N . PRO A 1 85 ? -30.270 15.810 25.897 1.00 61.03 85 PRO A N 1
ATOM 675 C CA . PRO A 1 85 ? -29.403 16.953 25.621 1.00 61.03 85 PRO A CA 1
ATOM 676 C C . PRO A 1 85 ? -28.626 17.358 26.878 1.00 61.03 85 PRO A C 1
ATOM 678 O O . PRO A 1 85 ? -29.223 17.704 27.895 1.00 61.03 85 PRO A O 1
ATOM 681 N N . VAL A 1 86 ? -27.299 17.246 26.810 1.00 59.72 86 VAL A N 1
ATOM 682 C CA . VAL A 1 86 ? -26.399 17.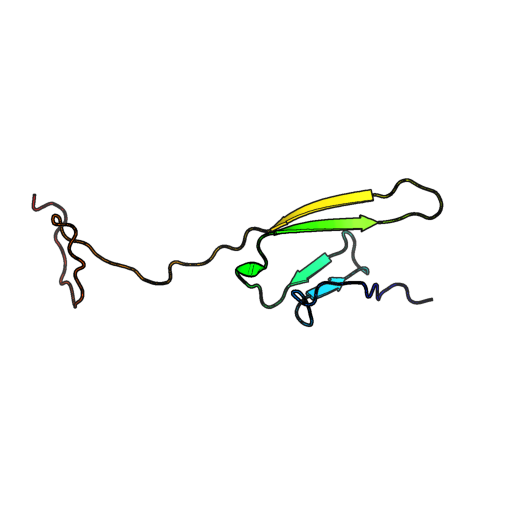698 27.872 1.00 59.72 86 VAL A CA 1
ATOM 683 C C . VAL A 1 86 ? -26.155 19.174 27.618 1.00 59.72 86 VAL A C 1
ATOM 685 O O . VAL A 1 86 ? -25.650 19.534 26.554 1.00 59.72 86 VAL A O 1
ATOM 688 N N . GLU A 1 87 ? -26.554 20.026 28.557 1.00 58.19 87 GLU A N 1
ATOM 689 C CA . GLU A 1 87 ? -26.195 21.439 28.496 1.00 58.19 87 GLU A CA 1
ATOM 690 C C . GLU A 1 87 ? -24.707 21.589 28.821 1.00 58.19 87 GLU A C 1
ATOM 692 O O . GLU A 1 87 ? -24.216 21.114 29.844 1.00 58.19 87 GLU A O 1
ATOM 697 N N . GLU A 1 88 ? -23.973 22.210 27.904 1.00 54.44 88 GLU A N 1
ATOM 698 C CA . GLU A 1 88 ? -22.557 22.505 28.073 1.00 54.44 88 GLU A CA 1
ATOM 699 C C . GLU A 1 88 ? -22.408 23.652 29.090 1.00 54.44 88 GLU A C 1
ATOM 701 O O . GLU A 1 88 ? -22.845 24.770 28.820 1.00 54.44 88 GLU A O 1
ATOM 706 N N . GLY A 1 89 ? -21.816 23.380 30.264 1.00 56.47 89 GLY A N 1
ATOM 707 C CA . GLY A 1 89 ? -21.462 24.415 31.250 1.00 56.47 89 GLY A CA 1
ATOM 708 C C . GLY A 1 89 ? -21.996 24.256 32.680 1.00 56.47 89 GLY A C 1
ATOM 709 O O . GLY A 1 89 ? -21.933 25.223 33.436 1.00 56.47 89 GLY A O 1
ATOM 710 N N . SER A 1 90 ? -22.512 23.090 33.084 1.00 54.59 90 SER A N 1
ATOM 711 C CA . SER A 1 90 ? -22.860 22.831 34.491 1.00 54.59 90 SER A CA 1
ATOM 712 C C . SER A 1 90 ? -21.670 22.245 35.267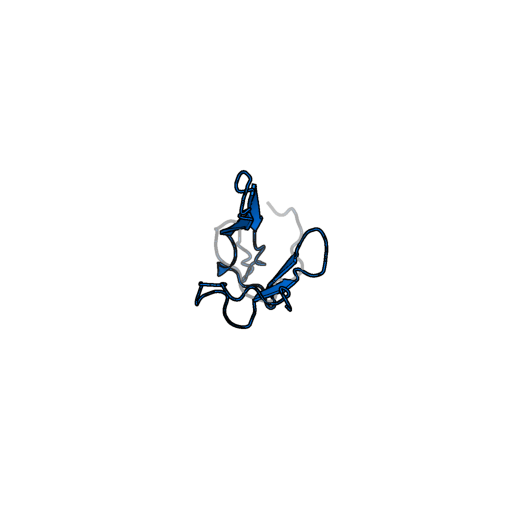 1.00 54.59 90 SER A C 1
ATOM 714 O O . SER A 1 90 ? -21.658 21.049 35.567 1.00 54.59 90 SER A O 1
ATOM 716 N N . ASP A 1 91 ? -20.667 23.078 35.540 1.00 52.97 91 ASP A N 1
ATOM 717 C CA . ASP A 1 91 ? -19.673 22.816 36.594 1.00 52.97 91 ASP A CA 1
ATOM 718 C C . ASP A 1 91 ? -20.234 23.197 37.978 1.00 52.97 91 ASP A C 1
ATOM 720 O O . ASP A 1 91 ? -20.931 24.237 38.076 1.00 52.97 91 ASP A O 1
#

Organism: NCBI:txid334625